Protein AF-A0A354GLB7-F1 (afdb_monomer_lite)

Radius of gyration: 21.42 Å; chains: 1; bounding box: 70×20×40 Å

Sequence (81 aa):
EPTGNLDSRTSREILEMFQALAAEENITIVLVTHDAGVAGYAQRAIRIRDGLIEAGAFNDPGAVTSVGPIASDPVQMVAPH

pLDDT: mean 72.24, std 16.92, range [40.78, 92.25]

Structure (mmCIF, N/CA/C/O backbone):
data_AF-A0A354GLB7-F1
#
_entry.id   AF-A0A354GLB7-F1
#
loop_
_atom_site.group_PDB
_atom_site.id
_atom_site.type_symbol
_atom_site.label_atom_id
_atom_site.label_alt_id
_atom_site.label_comp_id
_atom_site.label_asym_id
_atom_site.label_entity_id
_atom_site.label_seq_id
_atom_site.pdbx_PDB_ins_code
_atom_site.Cartn_x
_atom_site.Cartn_y
_atom_site.Cartn_z
_atom_site.occupancy
_atom_site.B_iso_or_equiv
_atom_site.auth_seq_id
_atom_site.auth_comp_id
_atom_site.auth_asym_id
_atom_site.auth_atom_id
_atom_site.pdbx_PDB_model_num
ATOM 1 N N . GLU A 1 1 ? 11.467 6.144 -0.232 1.00 49.91 1 GLU A N 1
ATOM 2 C CA . GLU A 1 1 ? 10.958 4.997 0.539 1.00 49.91 1 GLU A CA 1
ATOM 3 C C . GLU A 1 1 ? 10.951 5.373 2.019 1.00 49.91 1 GLU A C 1
ATOM 5 O O . GLU A 1 1 ? 12.004 5.774 2.500 1.00 49.91 1 GLU A O 1
ATOM 10 N N . PRO A 1 2 ? 9.800 5.361 2.713 1.00 60.00 2 PRO A N 1
ATOM 11 C CA . PRO A 1 2 ? 9.713 5.834 4.099 1.00 60.00 2 PRO A CA 1
ATOM 12 C C . PRO A 1 2 ? 9.990 4.745 5.153 1.00 60.00 2 PRO A C 1
ATOM 14 O O . PRO A 1 2 ? 10.257 5.079 6.301 1.00 60.00 2 PRO A O 1
ATOM 17 N N . THR A 1 3 ? 9.957 3.458 4.782 1.00 58.81 3 THR A N 1
ATOM 18 C CA . THR A 1 3 ? 10.173 2.316 5.695 1.00 58.81 3 THR A CA 1
ATOM 19 C C . THR A 1 3 ? 11.545 1.655 5.561 1.00 58.81 3 THR A C 1
ATOM 21 O O . THR A 1 3 ? 11.886 0.824 6.391 1.00 58.81 3 THR A O 1
ATOM 24 N N . GLY A 1 4 ? 12.357 2.039 4.569 1.00 55.22 4 GLY A N 1
ATOM 25 C CA . GLY A 1 4 ? 13.625 1.370 4.237 1.00 55.22 4 GLY A CA 1
ATOM 26 C C . GLY A 1 4 ? 14.734 1.455 5.299 1.00 55.22 4 GLY A C 1
ATOM 27 O O . GLY A 1 4 ? 15.793 0.875 5.100 1.00 55.22 4 GLY A O 1
ATOM 28 N N . ASN A 1 5 ? 14.511 2.166 6.412 1.00 59.34 5 ASN A N 1
ATOM 29 C CA . ASN A 1 5 ? 15.452 2.278 7.536 1.00 59.34 5 ASN A CA 1
ATOM 30 C C . ASN A 1 5 ? 14.829 1.889 8.893 1.00 59.34 5 ASN A C 1
ATOM 32 O O . ASN A 1 5 ? 15.388 2.201 9.943 1.00 59.34 5 ASN A O 1
ATOM 36 N N . LEU A 1 6 ? 13.642 1.276 8.886 1.00 62.53 6 LEU A N 1
ATOM 37 C CA . LEU A 1 6 ? 12.944 0.829 10.090 1.00 62.53 6 LEU A CA 1
ATOM 38 C C . LEU A 1 6 ? 13.057 -0.692 10.220 1.00 62.53 6 LEU A C 1
ATOM 40 O O . LEU A 1 6 ? 13.041 -1.408 9.224 1.00 62.53 6 LEU A O 1
ATOM 44 N N . ASP A 1 7 ? 13.177 -1.178 11.455 1.00 68.25 7 ASP A N 1
ATOM 45 C CA . ASP A 1 7 ? 13.105 -2.610 11.753 1.00 68.25 7 ASP A CA 1
ATOM 46 C C . ASP A 1 7 ? 11.726 -3.172 11.361 1.00 68.25 7 ASP A C 1
ATOM 48 O O . ASP A 1 7 ? 10.706 -2.484 11.488 1.00 68.25 7 ASP A O 1
ATOM 52 N N . SER A 1 8 ? 11.681 -4.432 10.914 1.00 69.81 8 SER A 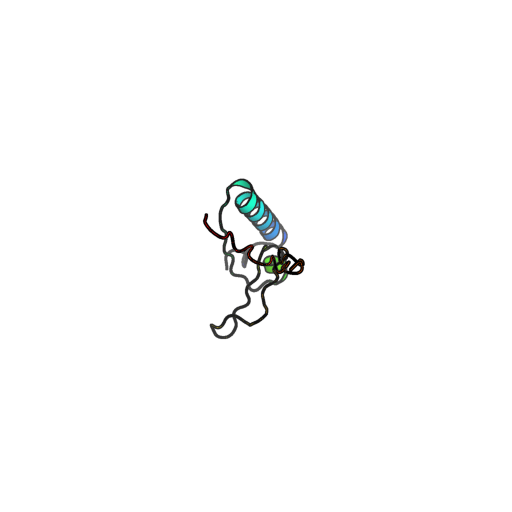N 1
ATOM 53 C CA . SER A 1 8 ? 10.475 -5.105 10.411 1.00 69.81 8 SER A CA 1
ATOM 54 C C . SER A 1 8 ? 9.277 -5.031 11.365 1.00 69.81 8 SER A C 1
ATOM 56 O O . SER A 1 8 ? 8.131 -5.006 10.909 1.00 69.81 8 SER A O 1
ATOM 58 N N . ARG A 1 9 ? 9.511 -4.983 12.686 1.00 74.62 9 ARG A N 1
ATOM 59 C CA . ARG A 1 9 ? 8.436 -4.798 13.674 1.00 74.62 9 ARG A CA 1
ATOM 60 C C . ARG A 1 9 ? 7.847 -3.390 13.599 1.00 74.62 9 ARG A C 1
ATOM 62 O O . ARG A 1 9 ? 6.633 -3.241 13.498 1.00 74.62 9 ARG A O 1
ATOM 69 N N . THR A 1 10 ? 8.700 -2.372 13.610 1.00 76.88 10 THR A N 1
ATOM 70 C CA . THR A 1 10 ? 8.282 -0.966 13.579 1.00 76.88 10 THR A CA 1
ATOM 71 C C . THR A 1 10 ? 7.601 -0.612 12.259 1.00 76.88 10 THR A C 1
ATOM 73 O O . THR A 1 10 ? 6.613 0.119 12.250 1.00 76.88 10 THR A O 1
ATOM 76 N N . SER A 1 11 ? 8.064 -1.171 11.136 1.00 78.88 11 SER A N 1
ATOM 77 C CA . SER A 1 11 ? 7.384 -0.999 9.847 1.00 78.88 11 SER A CA 1
ATOM 78 C C . SER A 1 11 ? 5.949 -1.524 9.881 1.00 78.88 11 SER A C 1
ATOM 80 O O . SER A 1 11 ? 5.061 -0.889 9.320 1.00 78.88 11 SER A O 1
ATOM 82 N N . ARG A 1 12 ? 5.702 -2.648 10.564 1.00 82.12 12 ARG A N 1
ATOM 83 C CA . ARG A 1 12 ? 4.363 -3.233 10.677 1.00 82.12 12 ARG A CA 1
ATOM 84 C C . ARG A 1 12 ? 3.407 -2.341 11.467 1.00 82.12 12 ARG A C 1
ATOM 86 O O . ARG A 1 12 ? 2.307 -2.081 10.994 1.00 82.12 12 ARG A O 1
ATOM 93 N N . GLU A 1 13 ? 3.845 -1.836 12.616 1.00 85.69 13 GLU A N 1
ATOM 94 C CA . GLU A 1 13 ? 3.038 -0.951 13.471 1.00 85.69 13 GLU A CA 1
ATOM 95 C C . GLU A 1 13 ? 2.606 0.320 12.718 1.00 85.69 13 GLU A C 1
ATOM 97 O O . GLU A 1 13 ? 1.449 0.734 12.784 1.00 85.69 13 GLU A O 1
ATOM 102 N N . ILE A 1 14 ? 3.509 0.903 11.922 1.00 86.56 14 ILE A N 1
ATOM 103 C CA . ILE A 1 14 ? 3.194 2.073 11.089 1.00 86.56 14 ILE A CA 1
ATOM 104 C C . ILE A 1 14 ? 2.178 1.728 9.990 1.00 86.56 14 ILE A C 1
ATOM 106 O O . ILE A 1 14 ? 1.269 2.514 9.726 1.00 86.56 14 ILE A O 1
ATOM 110 N N . LEU A 1 15 ? 2.302 0.562 9.349 1.00 87.56 15 LEU A N 1
ATOM 111 C CA . LEU A 1 15 ? 1.359 0.122 8.312 1.00 87.56 15 LEU A CA 1
ATOM 112 C C . LEU A 1 15 ? -0.033 -0.177 8.877 1.00 87.56 15 LEU A C 1
ATOM 114 O O . LEU A 1 15 ? -1.033 0.059 8.200 1.00 87.56 15 LEU A O 1
ATOM 118 N N . GLU A 1 16 ? -0.113 -0.687 10.103 1.00 87.94 16 GLU A N 1
ATOM 119 C CA . GLU A 1 16 ? -1.377 -0.885 10.817 1.00 87.94 16 GLU A CA 1
ATOM 120 C C . GLU A 1 16 ? -2.026 0.466 11.160 1.00 87.94 16 GLU A C 1
ATOM 122 O O . GLU A 1 16 ? -3.212 0.662 10.891 1.00 87.94 16 GLU A O 1
ATOM 127 N N . MET A 1 17 ? -1.240 1.444 11.621 1.00 89.19 17 MET A N 1
ATOM 128 C CA . MET A 1 17 ? -1.720 2.814 11.842 1.00 89.19 17 MET A CA 1
ATOM 129 C C . MET A 1 17 ? -2.232 3.465 10.546 1.00 89.19 17 MET A C 1
ATOM 131 O O . MET A 1 17 ? -3.288 4.093 10.544 1.00 89.19 17 MET A O 1
ATOM 135 N N . PHE A 1 18 ? -1.524 3.301 9.426 1.00 89.06 18 PHE A N 1
ATOM 136 C CA . PHE A 1 18 ? -1.970 3.818 8.129 1.00 89.06 18 PHE A CA 1
ATOM 137 C C . PHE A 1 18 ? -3.293 3.200 7.672 1.00 89.06 18 PHE A C 1
ATOM 139 O O . PHE A 1 18 ? -4.144 3.912 7.143 1.00 89.06 18 PHE A O 1
ATOM 146 N N . GLN A 1 19 ? -3.499 1.903 7.901 1.00 86.88 19 GLN A N 1
ATOM 147 C CA . GLN A 1 19 ? -4.778 1.261 7.595 1.00 86.88 19 GLN A CA 1
ATOM 148 C C . GLN A 1 19 ? -5.920 1.825 8.445 1.00 86.88 19 GLN A C 1
ATOM 150 O O . GLN A 1 19 ? -6.986 2.094 7.895 1.00 86.88 19 GLN A O 1
ATOM 155 N N . ALA A 1 20 ? -5.689 2.052 9.742 1.00 88.44 20 ALA A N 1
ATOM 156 C CA . ALA A 1 20 ? -6.682 2.661 10.626 1.00 88.44 20 ALA A CA 1
ATOM 157 C C . ALA A 1 20 ? -7.056 4.074 10.154 1.00 88.44 20 ALA A C 1
ATOM 159 O O . ALA A 1 20 ? -8.229 4.356 9.942 1.00 88.44 20 ALA A O 1
ATOM 160 N N . LEU A 1 21 ? -6.069 4.925 9.856 1.00 88.56 21 LEU A N 1
ATOM 161 C CA . LEU A 1 21 ? -6.313 6.279 9.339 1.00 88.56 21 LEU A CA 1
ATOM 162 C C . LEU A 1 21 ? -7.081 6.272 8.011 1.00 88.56 21 LEU A C 1
ATOM 164 O O . LEU A 1 21 ? -7.992 7.074 7.806 1.00 88.56 21 LEU A O 1
ATOM 168 N N . ALA A 1 22 ? -6.732 5.361 7.101 1.00 86.62 22 ALA A N 1
ATOM 169 C CA . ALA A 1 22 ? -7.427 5.249 5.826 1.00 86.62 22 ALA A CA 1
ATOM 170 C C . ALA A 1 22 ? -8.890 4.806 5.994 1.00 86.62 22 ALA A C 1
ATOM 172 O O . ALA A 1 22 ? -9.758 5.297 5.274 1.00 86.62 22 ALA A O 1
ATOM 173 N N . ALA A 1 23 ? -9.162 3.899 6.936 1.00 85.56 23 ALA A N 1
ATOM 174 C CA . ALA A 1 23 ? -10.497 3.360 7.183 1.00 85.56 23 ALA A CA 1
ATOM 175 C C . ALA A 1 23 ? -11.385 4.290 8.026 1.00 85.56 23 ALA A C 1
ATOM 177 O O . ALA A 1 23 ? -12.580 4.402 7.760 1.00 85.56 23 ALA A O 1
ATOM 178 N N . GLU A 1 24 ? -10.818 4.938 9.042 1.00 92.25 24 GLU A N 1
ATOM 179 C CA . GLU A 1 24 ? -11.565 5.718 10.033 1.00 92.25 24 GLU A CA 1
ATOM 180 C C . GLU A 1 24 ? -11.696 7.190 9.632 1.00 92.25 24 GLU A C 1
ATOM 182 O O . GLU A 1 24 ? -12.749 7.794 9.833 1.00 92.25 24 GLU A O 1
ATOM 187 N N . GLU A 1 25 ? -10.656 7.764 9.023 1.00 90.75 25 GLU A N 1
ATOM 188 C CA . GLU A 1 25 ? -10.603 9.194 8.692 1.00 90.75 25 GLU A CA 1
ATOM 189 C C . GLU A 1 25 ? -10.791 9.483 7.193 1.00 90.75 25 GLU A C 1
ATOM 191 O O . GLU A 1 25 ? -10.725 10.637 6.769 1.00 90.75 25 GLU A O 1
ATOM 196 N N . ASN A 1 26 ? -11.048 8.455 6.370 1.00 87.81 26 ASN A N 1
ATOM 197 C CA . ASN A 1 26 ? -11.145 8.559 4.905 1.00 87.81 26 ASN A CA 1
ATOM 198 C C . ASN A 1 26 ? -9.909 9.215 4.254 1.00 87.81 26 ASN A C 1
ATOM 200 O O . ASN A 1 26 ? -10.003 9.890 3.222 1.00 87.81 26 ASN A O 1
ATOM 204 N N . ILE A 1 27 ? -8.729 9.019 4.845 1.00 90.12 27 ILE A N 1
ATOM 205 C CA . ILE A 1 27 ? -7.473 9.550 4.315 1.00 90.12 27 ILE A CA 1
ATOM 206 C C . ILE A 1 27 ? -6.942 8.613 3.227 1.00 90.12 27 ILE A C 1
ATOM 208 O O . ILE A 1 27 ? -6.776 7.413 3.429 1.00 90.12 27 ILE A O 1
ATOM 212 N N . THR A 1 28 ? -6.610 9.162 2.058 1.00 89.81 28 THR A N 1
ATOM 213 C CA . THR A 1 28 ? -5.940 8.386 1.004 1.00 89.81 28 THR A CA 1
ATOM 214 C C . THR A 1 28 ? -4.433 8.379 1.235 1.00 89.81 28 THR A C 1
ATOM 216 O O . THR A 1 28 ? -3.796 9.432 1.237 1.00 89.81 28 THR A O 1
ATOM 219 N N . ILE A 1 29 ? -3.851 7.188 1.384 1.00 88.12 29 ILE A N 1
ATOM 220 C CA . ILE A 1 29 ? -2.414 6.998 1.604 1.00 88.12 29 ILE A CA 1
ATOM 221 C C . ILE A 1 29 ? -1.800 6.330 0.375 1.00 88.12 29 ILE A C 1
ATOM 223 O O . ILE A 1 29 ? -2.261 5.283 -0.075 1.00 88.12 29 ILE A O 1
ATOM 227 N N . VAL A 1 30 ? -0.730 6.929 -0.154 1.00 89.62 30 VAL A N 1
ATOM 228 C CA . VAL A 1 30 ? 0.065 6.369 -1.254 1.00 89.62 30 VAL A CA 1
ATOM 229 C C . VAL A 1 30 ? 1.455 6.037 -0.728 1.00 89.62 30 VAL A C 1
ATOM 231 O O . VAL A 1 30 ? 2.182 6.920 -0.274 1.00 89.62 30 VAL A O 1
ATOM 234 N N . LEU A 1 31 ? 1.829 4.761 -0.804 1.00 87.50 31 LEU A N 1
ATOM 235 C CA . LEU A 1 31 ? 3.116 4.259 -0.333 1.00 87.50 31 LEU A CA 1
ATOM 236 C C . LEU A 1 31 ? 3.928 3.687 -1.498 1.00 87.50 31 LEU A C 1
ATOM 238 O O . LEU A 1 31 ? 3.432 2.873 -2.271 1.00 87.50 31 LEU A O 1
ATOM 242 N N . VAL A 1 32 ? 5.195 4.094 -1.594 1.00 88.00 32 VAL A N 1
ATOM 243 C CA . VAL A 1 32 ? 6.160 3.556 -2.561 1.00 88.00 32 VAL A CA 1
ATOM 244 C C . VAL A 1 32 ? 7.187 2.716 -1.811 1.00 88.00 32 VAL A C 1
ATOM 246 O O . VAL A 1 32 ? 7.892 3.233 -0.937 1.00 88.00 32 VAL A O 1
ATOM 249 N N . THR A 1 33 ? 7.275 1.436 -2.167 1.00 84.50 33 THR A N 1
ATOM 250 C CA . THR A 1 33 ? 8.192 0.463 -1.566 1.00 84.50 33 THR A CA 1
ATOM 251 C C . THR A 1 33 ? 8.649 -0.575 -2.590 1.00 84.50 33 THR A C 1
ATOM 253 O O . THR A 1 33 ? 7.938 -0.843 -3.561 1.00 84.50 33 THR A O 1
ATOM 256 N N . HIS A 1 34 ? 9.829 -1.156 -2.369 1.00 84.38 34 HIS A N 1
ATOM 257 C CA . HIS A 1 34 ? 10.289 -2.347 -3.089 1.00 84.38 34 HIS A CA 1
ATOM 258 C C . HIS A 1 34 ? 9.977 -3.664 -2.350 1.00 84.38 34 HIS A C 1
ATOM 260 O O . HIS A 1 34 ? 10.213 -4.740 -2.900 1.00 84.38 34 HIS A O 1
ATOM 266 N N . ASP A 1 35 ? 9.435 -3.594 -1.131 1.00 82.00 35 ASP A N 1
ATOM 267 C CA . ASP A 1 35 ? 9.101 -4.751 -0.302 1.00 82.00 35 ASP A CA 1
ATOM 268 C C . ASP A 1 35 ? 7.692 -5.280 -0.637 1.00 82.00 35 ASP A C 1
ATOM 270 O O . ASP A 1 35 ? 6.676 -4.600 -0.462 1.00 82.00 35 ASP A O 1
ATOM 274 N N . ALA A 1 36 ? 7.624 -6.527 -1.114 1.00 80.62 36 ALA A N 1
ATOM 275 C CA . ALA A 1 36 ? 6.368 -7.190 -1.461 1.00 80.62 36 ALA A CA 1
ATOM 276 C C . ALA A 1 36 ? 5.472 -7.471 -0.240 1.00 80.62 36 ALA A C 1
ATOM 278 O O . ALA A 1 36 ? 4.248 -7.474 -0.369 1.00 80.62 36 ALA A O 1
ATOM 279 N N . GLY A 1 37 ? 6.065 -7.684 0.936 1.00 81.25 37 GLY A N 1
ATOM 280 C CA . GLY A 1 37 ? 5.347 -7.839 2.195 1.00 81.25 37 GLY A CA 1
ATOM 281 C C . GLY A 1 37 ? 4.621 -6.555 2.571 1.00 81.25 37 GLY A C 1
ATOM 282 O O . GLY A 1 37 ? 3.434 -6.608 2.873 1.00 81.25 37 GLY A O 1
ATOM 283 N N . VAL A 1 38 ? 5.294 -5.404 2.463 1.00 81.56 38 VAL A N 1
ATOM 284 C CA . VAL A 1 38 ? 4.689 -4.077 2.687 1.00 81.56 38 VAL A CA 1
ATOM 285 C C . VAL A 1 38 ? 3.588 -3.789 1.664 1.00 81.56 38 VAL A C 1
ATOM 287 O O . VAL A 1 38 ? 2.497 -3.363 2.041 1.00 81.56 38 VAL A O 1
ATOM 290 N N . ALA A 1 39 ? 3.835 -4.071 0.381 1.00 83.56 39 ALA A N 1
ATOM 291 C CA . ALA A 1 39 ? 2.828 -3.915 -0.670 1.00 83.56 39 ALA A CA 1
ATOM 292 C C . ALA A 1 39 ? 1.568 -4.767 -0.419 1.00 83.56 39 ALA A C 1
ATOM 294 O O . ALA A 1 39 ? 0.470 -4.358 -0.791 1.00 83.56 39 ALA A O 1
ATOM 295 N N . GLY A 1 40 ? 1.710 -5.917 0.249 1.00 82.44 40 GLY A N 1
ATOM 296 C CA . GLY A 1 40 ? 0.598 -6.788 0.635 1.00 82.44 40 GLY A CA 1
ATOM 297 C C . GLY A 1 40 ? -0.355 -6.203 1.685 1.00 82.44 40 GLY A C 1
ATOM 298 O O . GLY A 1 40 ? -1.479 -6.683 1.789 1.00 82.44 40 GLY A O 1
ATOM 299 N N . TYR A 1 41 ? 0.047 -5.168 2.432 1.00 81.31 41 TYR A N 1
ATOM 300 C CA . TYR A 1 41 ? -0.845 -4.455 3.365 1.00 81.31 41 TYR A CA 1
ATOM 301 C C . TYR A 1 41 ? -1.713 -3.403 2.669 1.00 81.31 41 TYR A C 1
ATOM 303 O O . TYR A 1 41 ? -2.647 -2.874 3.271 1.00 81.31 41 TYR A O 1
ATOM 311 N N . ALA A 1 42 ? -1.401 -3.054 1.419 1.00 83.81 42 ALA A N 1
ATOM 312 C CA . ALA A 1 42 ? -2.167 -2.069 0.678 1.00 83.81 42 ALA A CA 1
ATOM 313 C C . ALA A 1 42 ? -3.453 -2.689 0.117 1.00 83.81 42 ALA A C 1
ATOM 315 O O . ALA A 1 42 ? -3.451 -3.802 -0.407 1.00 83.81 42 ALA A O 1
ATOM 316 N N . GLN A 1 43 ? -4.542 -1.917 0.138 1.00 82.56 43 GLN A N 1
ATOM 317 C CA . GLN A 1 43 ? -5.799 -2.304 -0.515 1.00 82.56 43 GLN A CA 1
ATOM 318 C C . GLN A 1 43 ? -5.622 -2.460 -2.030 1.00 82.56 43 GLN A C 1
ATOM 320 O O . GLN A 1 43 ? -6.281 -3.283 -2.650 1.00 82.56 43 GLN A O 1
ATOM 325 N N . ARG A 1 44 ? -4.719 -1.673 -2.625 1.00 85.56 44 ARG A N 1
ATOM 326 C CA . ARG A 1 44 ? -4.335 -1.766 -4.030 1.00 85.56 44 ARG A CA 1
ATOM 327 C C . ARG A 1 44 ? -2.824 -1.649 -4.144 1.00 85.56 44 ARG A C 1
ATOM 329 O O . ARG A 1 44 ? -2.238 -0.680 -3.671 1.00 85.56 44 ARG A O 1
ATOM 336 N N . ALA A 1 45 ? -2.217 -2.602 -4.836 1.00 87.19 45 ALA A N 1
ATOM 337 C CA . ALA A 1 45 ? -0.828 -2.520 -5.265 1.00 87.19 45 ALA A CA 1
ATOM 338 C C . ALA A 1 45 ? -0.787 -2.175 -6.756 1.00 87.19 45 ALA A C 1
ATOM 340 O O . ALA A 1 45 ? -1.567 -2.727 -7.527 1.00 87.19 45 ALA A O 1
ATOM 341 N N . ILE A 1 46 ? 0.104 -1.260 -7.146 1.00 87.62 46 ILE A N 1
ATOM 342 C CA . ILE A 1 46 ? 0.395 -0.932 -8.545 1.00 87.62 46 ILE A CA 1
ATOM 343 C C . ILE A 1 46 ? 1.887 -1.138 -8.747 1.00 87.62 46 ILE A C 1
ATOM 345 O O . ILE A 1 46 ? 2.703 -0.560 -8.028 1.00 87.62 46 ILE A O 1
ATOM 349 N N . ARG A 1 47 ? 2.248 -1.953 -9.736 1.00 87.94 47 ARG A N 1
ATOM 350 C CA . ARG A 1 47 ? 3.647 -2.191 -10.085 1.00 87.94 47 ARG A CA 1
ATOM 351 C C . ARG A 1 47 ? 4.055 -1.298 -11.248 1.00 87.94 47 ARG A C 1
ATOM 353 O O . ARG A 1 47 ? 3.378 -1.251 -12.271 1.00 87.94 47 ARG A O 1
ATOM 360 N N . ILE A 1 48 ? 5.170 -0.595 -11.076 1.00 88.31 48 ILE A N 1
ATOM 361 C CA . ILE A 1 48 ? 5.755 0.276 -12.097 1.00 88.31 48 ILE A CA 1
ATOM 362 C C . ILE A 1 48 ? 7.082 -0.340 -12.543 1.00 88.31 48 ILE A C 1
ATOM 364 O O . ILE A 1 48 ? 7.921 -0.676 -11.706 1.00 88.31 48 ILE A O 1
ATOM 368 N N . ARG A 1 49 ? 7.272 -0.487 -13.856 1.00 86.38 49 ARG A N 1
ATOM 369 C CA . ARG A 1 49 ? 8.508 -0.964 -14.486 1.00 8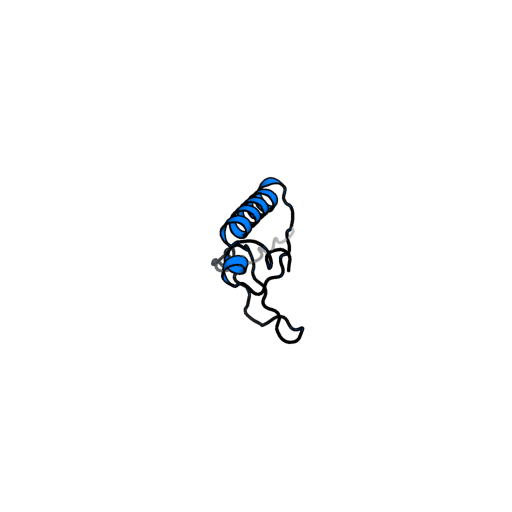6.38 49 ARG A CA 1
ATOM 370 C C . ARG A 1 49 ? 8.858 -0.040 -15.647 1.00 86.38 49 ARG A C 1
ATOM 372 O O . ARG A 1 49 ? 7.998 0.257 -16.466 1.00 86.38 49 ARG A O 1
ATOM 379 N N . ASP A 1 50 ? 10.097 0.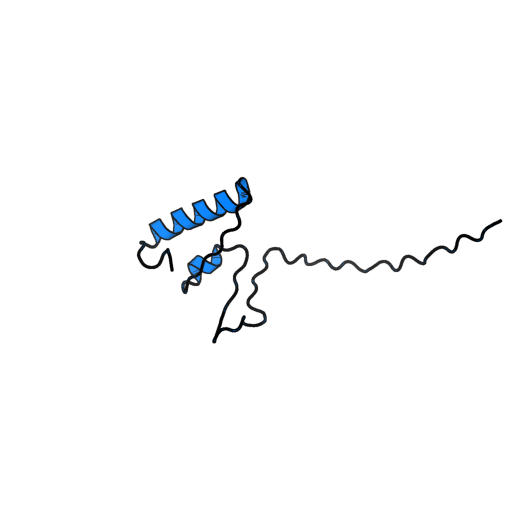442 -15.691 1.00 90.56 50 ASP A N 1
ATOM 380 C CA . ASP A 1 50 ? 10.592 1.336 -16.752 1.00 90.56 50 ASP A CA 1
ATOM 381 C C . ASP A 1 50 ? 9.713 2.587 -16.973 1.00 90.56 50 ASP A C 1
ATOM 383 O O . ASP A 1 50 ? 9.516 3.053 -18.091 1.00 90.56 50 ASP A O 1
ATOM 387 N N . GLY A 1 51 ? 9.145 3.127 -15.887 1.00 88.50 51 GLY A N 1
ATOM 388 C CA . GLY A 1 51 ? 8.240 4.284 -15.928 1.00 88.50 51 GLY A CA 1
ATOM 389 C C . GLY A 1 51 ? 6.816 3.973 -16.403 1.00 88.50 51 GLY A C 1
ATOM 390 O O . GLY A 1 51 ? 5.987 4.878 -16.469 1.00 88.50 51 GLY A O 1
ATOM 391 N N . LEU A 1 52 ? 6.510 2.708 -16.695 1.00 88.38 52 LEU A N 1
ATOM 392 C CA . LEU A 1 52 ? 5.202 2.245 -17.145 1.00 88.38 52 LEU A CA 1
ATOM 393 C C . LEU A 1 52 ? 4.508 1.436 -16.048 1.00 88.38 52 LEU A C 1
ATOM 395 O O . LEU A 1 52 ? 5.145 0.687 -15.307 1.00 88.38 52 LEU A O 1
ATOM 399 N N . ILE A 1 53 ? 3.185 1.564 -15.957 1.00 88.44 53 ILE A N 1
ATOM 400 C CA . ILE A 1 53 ? 2.370 0.686 -15.112 1.00 88.44 53 ILE A CA 1
ATOM 401 C C . ILE A 1 53 ? 2.318 -0.694 -15.774 1.00 88.44 53 ILE A C 1
ATOM 403 O O . ILE A 1 53 ? 1.947 -0.816 -16.942 1.00 88.44 53 ILE A O 1
ATOM 407 N N . GLU A 1 54 ? 2.691 -1.734 -15.032 1.00 87.06 54 GLU A N 1
ATOM 408 C CA . GLU A 1 54 ? 2.657 -3.112 -15.516 1.00 87.06 54 GLU A CA 1
ATOM 409 C C . GLU A 1 54 ? 1.195 -3.588 -15.610 1.00 87.06 54 GLU A C 1
ATOM 411 O O . GLU A 1 54 ? 0.444 -3.561 -14.633 1.00 87.06 54 GLU A O 1
ATOM 416 N N . ALA A 1 55 ? 0.761 -3.990 -16.809 1.00 74.00 55 ALA A N 1
ATOM 417 C CA . ALA A 1 55 ? -0.618 -4.403 -17.054 1.00 74.00 55 ALA A CA 1
ATOM 418 C C . ALA A 1 55 ? -0.985 -5.647 -16.227 1.00 74.00 55 ALA A C 1
ATOM 420 O O . ALA A 1 55 ? -0.238 -6.621 -16.186 1.00 74.00 55 ALA A O 1
ATOM 421 N N . GLY A 1 56 ? -2.152 -5.617 -15.576 1.00 69.06 56 GLY A N 1
ATOM 422 C CA . GLY A 1 56 ? -2.629 -6.710 -14.721 1.00 69.06 56 GLY A CA 1
ATOM 423 C C . GLY A 1 56 ? -2.029 -6.728 -13.311 1.00 69.06 56 GLY A C 1
ATOM 424 O O . GLY A 1 56 ? -2.452 -7.537 -12.492 1.00 69.06 56 GLY A O 1
ATOM 425 N N . ALA A 1 57 ? -1.108 -5.816 -12.983 1.00 62.00 57 ALA A N 1
ATOM 426 C CA . ALA A 1 57 ? -0.551 -5.682 -11.640 1.00 62.00 57 ALA A CA 1
ATOM 427 C C . ALA A 1 57 ? -1.460 -4.859 -10.710 1.00 62.00 57 ALA A C 1
ATOM 429 O O . ALA A 1 57 ? -0.987 -3.953 -10.028 1.00 62.00 57 ALA A O 1
ATOM 430 N N . PHE A 1 58 ? -2.758 -5.172 -10.702 1.00 69.44 58 PHE A N 1
ATOM 431 C CA . PHE A 1 58 ? -3.723 -4.655 -9.738 1.00 69.44 58 PHE A CA 1
ATOM 432 C C . PHE A 1 58 ? -4.233 -5.838 -8.925 1.00 69.44 58 PHE A C 1
ATOM 434 O O . PHE A 1 58 ? -4.945 -6.689 -9.454 1.00 69.44 58 PHE A O 1
ATOM 441 N N . ASN A 1 59 ? -3.878 -5.905 -7.645 1.00 60.81 59 ASN A N 1
ATOM 442 C CA . ASN A 1 59 ? -4.651 -6.726 -6.724 1.00 60.81 59 ASN A CA 1
ATOM 443 C C . ASN A 1 59 ? -5.815 -5.844 -6.274 1.00 60.81 59 ASN A C 1
ATOM 445 O O . ASN A 1 59 ? -5.595 -4.890 -5.530 1.00 60.81 59 ASN A O 1
ATOM 449 N N . ASP A 1 60 ? -7.007 -6.078 -6.821 1.00 57.38 60 ASP A N 1
ATOM 450 C CA . ASP A 1 60 ? -8.229 -5.411 -6.379 1.00 57.38 60 ASP A 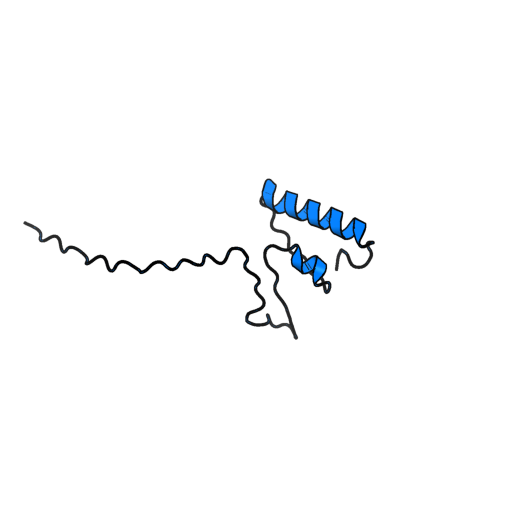CA 1
ATOM 451 C C . ASP A 1 60 ? -9.033 -6.424 -5.546 1.00 57.38 60 ASP A C 1
ATOM 453 O O . ASP A 1 60 ? -9.821 -7.194 -6.101 1.00 57.38 60 ASP A O 1
ATOM 457 N N . PRO A 1 61 ? -8.813 -6.498 -4.219 1.00 52.88 61 PRO A N 1
ATOM 458 C CA . PRO A 1 61 ? -9.578 -7.381 -3.343 1.00 52.88 61 PRO A CA 1
ATOM 459 C C . PRO A 1 61 ? -11.068 -6.992 -3.283 1.00 52.88 61 PRO A C 1
ATOM 461 O O . PRO A 1 61 ? -11.863 -7.739 -2.716 1.00 52.88 61 PRO A O 1
ATOM 464 N N . GLY A 1 62 ? -11.453 -5.853 -3.880 1.00 47.34 62 GLY A N 1
ATOM 465 C CA . GLY A 1 62 ? -12.826 -5.387 -4.058 1.00 47.34 62 GLY A CA 1
ATOM 466 C C . GLY A 1 62 ? -13.370 -5.546 -5.480 1.00 47.34 62 GLY A C 1
ATOM 467 O O . GLY A 1 62 ? -14.430 -4.986 -5.770 1.00 47.34 62 GLY A O 1
ATOM 468 N N . ALA A 1 63 ? -12.703 -6.297 -6.369 1.00 47.50 63 ALA A N 1
ATOM 469 C CA . ALA A 1 63 ? -13.262 -6.652 -7.670 1.00 47.50 63 ALA A CA 1
ATOM 470 C C . ALA A 1 63 ? -14.542 -7.482 -7.480 1.00 47.50 63 ALA A C 1
ATOM 472 O O . ALA A 1 63 ? -14.520 -8.705 -7.370 1.00 47.50 63 ALA A O 1
ATOM 473 N N . VAL A 1 64 ? -15.672 -6.780 -7.429 1.00 46.59 64 VAL A N 1
ATOM 474 C CA . VAL A 1 64 ? -17.039 -7.288 -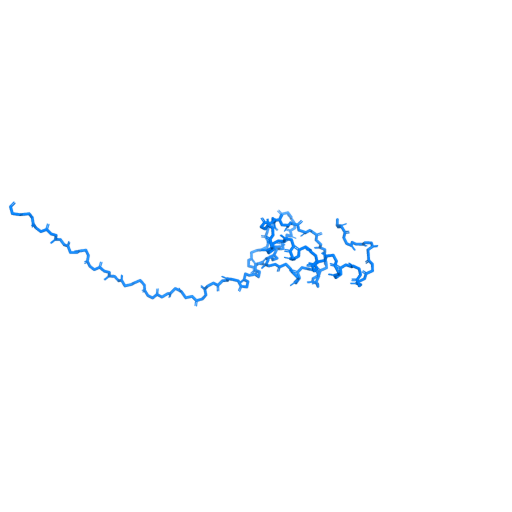7.506 1.00 46.59 64 VAL A CA 1
ATOM 475 C C . VAL A 1 64 ? -17.165 -8.307 -8.642 1.00 46.59 64 VAL A C 1
ATOM 477 O O . VAL A 1 64 ? -17.429 -7.972 -9.794 1.00 46.59 64 VAL A O 1
ATOM 480 N N . THR A 1 65 ? -17.028 -9.589 -8.316 1.00 40.78 65 THR A N 1
ATOM 481 C CA . THR A 1 65 ? -17.468 -10.697 -9.164 1.00 40.78 65 THR A CA 1
ATOM 482 C C . THR A 1 65 ? -18.985 -10.828 -9.056 1.00 40.78 65 THR A C 1
ATOM 484 O O . THR A 1 65 ? -19.498 -11.732 -8.405 1.00 40.78 65 THR A O 1
ATOM 487 N N . SER A 1 66 ? -19.724 -9.901 -9.661 1.00 44.19 66 SER A N 1
ATOM 488 C CA . SER A 1 66 ? -21.090 -10.164 -10.130 1.00 44.19 66 SER A CA 1
ATOM 489 C C . SER A 1 66 ? -21.489 -9.139 -11.190 1.00 44.19 66 SER A C 1
ATOM 491 O O . SER A 1 66 ? -22.201 -8.174 -10.936 1.00 44.19 66 SER A O 1
ATOM 493 N N . VAL A 1 67 ? -21.065 -9.372 -12.432 1.00 51.97 67 VAL A N 1
ATOM 494 C CA . VAL A 1 67 ? -21.877 -8.909 -13.560 1.00 51.97 67 VAL A CA 1
ATOM 495 C C . VAL A 1 67 ? -23.045 -9.890 -13.643 1.00 51.97 67 VAL A C 1
ATOM 497 O O . VAL A 1 67 ? -22.941 -10.948 -14.261 1.00 51.97 67 VAL A O 1
ATOM 500 N N . GLY A 1 68 ? -24.128 -9.595 -12.920 1.00 45.66 68 GLY A N 1
ATOM 501 C CA . GLY A 1 68 ? -25.411 -10.258 -13.150 1.00 45.66 68 GLY A CA 1
ATOM 502 C C . GLY A 1 68 ? -25.873 -9.991 -14.588 1.00 45.66 68 GLY A C 1
ATOM 503 O O . GLY A 1 68 ? -25.487 -8.969 -15.164 1.00 45.66 68 GLY A O 1
ATOM 504 N N . PRO A 1 69 ? -26.658 -10.892 -15.205 1.00 45.22 69 PRO A N 1
ATOM 505 C CA . PRO A 1 69 ? -27.158 -10.660 -16.551 1.00 45.22 69 PRO A CA 1
ATOM 506 C C . PRO A 1 69 ? -27.931 -9.342 -16.560 1.00 45.22 69 PRO A C 1
ATOM 508 O O . PRO A 1 69 ? -28.835 -9.143 -15.748 1.00 45.22 69 PRO A O 1
ATOM 511 N N . ILE A 1 70 ? -27.564 -8.439 -17.470 1.00 56.22 70 ILE A N 1
ATOM 512 C CA . ILE A 1 70 ? -28.408 -7.300 -17.809 1.00 56.22 70 ILE A CA 1
ATOM 513 C C . ILE A 1 70 ? -29.751 -7.875 -18.266 1.00 56.22 70 ILE A C 1
ATOM 515 O O . ILE A 1 70 ? -29.859 -8.453 -19.346 1.00 56.22 70 ILE A O 1
ATOM 519 N N . ALA A 1 71 ? -30.769 -7.804 -17.410 1.00 54.94 71 ALA A N 1
ATOM 520 C CA . ALA A 1 71 ? -32.127 -8.059 -17.842 1.00 54.94 71 ALA A CA 1
ATOM 521 C C . ALA A 1 71 ? -32.416 -7.019 -18.927 1.00 54.94 71 ALA A C 1
ATOM 523 O O . ALA A 1 71 ? -32.423 -5.816 -18.669 1.00 54.94 71 ALA A O 1
ATOM 524 N N . SER A 1 72 ? -32.548 -7.484 -20.165 1.00 51.66 72 SER A N 1
ATOM 525 C CA . SER A 1 72 ? -33.049 -6.692 -21.274 1.00 51.66 72 SER A CA 1
ATOM 526 C C . SER A 1 72 ? -34.502 -6.360 -20.962 1.00 51.66 72 SER A C 1
ATOM 528 O O . SER A 1 72 ? -35.395 -7.132 -21.308 1.00 51.66 72 SER A O 1
ATOM 530 N N . ASP A 1 73 ? -34.719 -5.263 -20.246 1.00 47.38 73 ASP A N 1
ATOM 531 C CA . ASP A 1 73 ? -36.046 -4.721 -20.001 1.00 47.38 73 ASP A CA 1
ATOM 532 C C . ASP A 1 73 ? -36.539 -4.144 -21.339 1.00 47.38 73 ASP A C 1
ATOM 534 O O . ASP A 1 73 ? -35.924 -3.208 -21.870 1.00 47.38 73 ASP A O 1
ATOM 538 N N . PRO A 1 74 ? -37.569 -4.726 -21.980 1.00 47.41 74 PRO A N 1
ATOM 539 C CA . PRO A 1 74 ? -38.093 -4.171 -23.211 1.00 47.41 74 PRO A CA 1
ATOM 540 C C . PRO A 1 74 ? -38.780 -2.853 -22.858 1.00 47.41 74 PRO A C 1
ATOM 542 O O . PRO A 1 74 ? -39.741 -2.828 -22.093 1.00 47.41 74 PRO A O 1
ATOM 545 N N . VAL A 1 75 ? -38.282 -1.753 -23.421 1.00 50.03 75 VAL A N 1
ATOM 546 C CA . VAL A 1 75 ? -38.902 -0.427 -23.320 1.00 50.03 75 VAL A CA 1
ATOM 547 C C . VAL A 1 75 ? -40.386 -0.551 -23.684 1.00 50.03 75 VAL A C 1
ATOM 549 O O . VAL A 1 75 ? -40.731 -0.746 -24.851 1.00 50.03 75 VAL A O 1
ATOM 552 N N . GLN A 1 76 ? -41.278 -0.465 -22.691 1.00 47.16 76 GLN A N 1
ATOM 553 C CA . GLN A 1 76 ? -42.710 -0.370 -22.947 1.00 47.16 76 GLN A CA 1
ATOM 554 C C . GLN A 1 76 ? -43.000 0.988 -23.591 1.00 47.16 76 GLN A C 1
ATOM 556 O O . GLN A 1 76 ? -42.943 2.038 -22.955 1.00 47.16 76 GLN A O 1
ATOM 561 N N . MET A 1 77 ? -43.320 0.942 -24.881 1.00 44.72 77 MET A N 1
ATOM 562 C CA . MET A 1 77 ? -43.902 2.041 -25.641 1.00 44.72 77 MET A CA 1
ATOM 563 C C . MET A 1 77 ? -4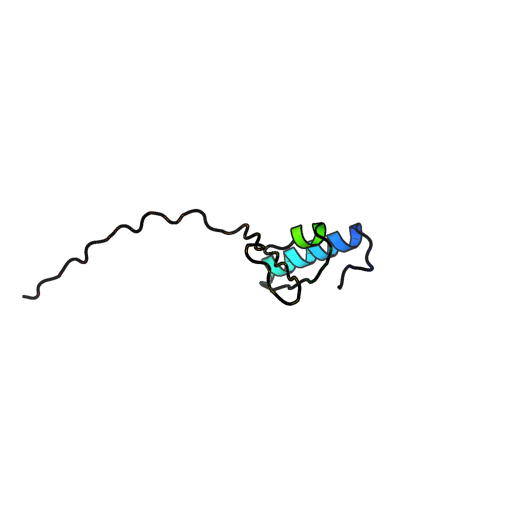5.277 2.384 -25.054 1.00 44.72 77 MET A C 1
ATOM 565 O O . MET A 1 77 ? -46.241 1.646 -25.255 1.00 44.72 77 MET A O 1
ATOM 569 N N . VAL A 1 78 ? -45.385 3.502 -24.336 1.00 52.56 78 VAL A N 1
ATOM 570 C CA . VAL A 1 78 ? -46.685 4.081 -23.969 1.00 52.56 78 VAL A CA 1
ATOM 571 C C . VAL A 1 78 ? -47.217 4.846 -25.181 1.00 52.56 78 VAL A C 1
ATOM 573 O O . VAL A 1 78 ? -46.649 5.859 -25.586 1.00 52.56 78 VAL A O 1
ATOM 576 N N . ALA A 1 79 ? -48.297 4.341 -25.778 1.00 41.47 79 ALA A N 1
ATOM 577 C CA . ALA A 1 79 ? -49.045 5.043 -26.814 1.00 41.47 79 ALA A CA 1
ATOM 578 C C . ALA A 1 79 ? -49.863 6.194 -26.187 1.00 41.47 79 ALA A C 1
ATOM 580 O O . ALA A 1 79 ? -50.539 5.960 -25.183 1.00 41.47 79 ALA A O 1
ATOM 581 N N . PRO A 1 80 ? -49.828 7.418 -26.742 1.00 57.75 80 PRO A N 1
ATOM 582 C CA . PRO A 1 80 ? -50.681 8.506 -26.275 1.00 57.75 80 PRO A CA 1
ATOM 583 C C . PRO A 1 80 ? -52.113 8.372 -26.821 1.00 57.75 80 PRO A C 1
ATOM 585 O O . PRO A 1 80 ? -52.308 7.998 -27.979 1.00 57.75 80 PRO A O 1
ATOM 588 N N . HIS A 1 81 ? -53.092 8.687 -25.966 1.00 49.00 81 HIS A N 1
ATOM 589 C CA . HIS A 1 81 ? -54.476 8.986 -26.349 1.00 49.00 81 HIS A CA 1
ATOM 590 C C . HIS A 1 81 ? -54.588 10.370 -26.991 1.00 49.00 81 HIS A C 1
ATOM 592 O O . HIS A 1 81 ? -53.847 11.279 -26.550 1.00 49.00 81 HIS A O 1
#

Secondary structure (DSSP, 8-state):
--STTS-HHHHHHHHHHHHHHHHHS--------S-HHHHTTSSS-EEEETTEEEEEEE--TT-------------------

Foldseek 3Di:
DVCPPPDPVVLVVVLVVVVCCCVPVVDDDDDDDPDPVSQVSDCWHWDADPNDTDPPRTPNVPPPPDPDDPPPDPPDDDDDD